Protein AF-A0A7Z9MWR9-F1 (afdb_monomer_lite)

Radius of gyration: 14.29 Å; chains: 1; bounding box: 35×38×29 Å

Sequence (69 aa):
MRSRHMNLVEITPDNHDITLNIAYATTDNFTGAPVYRRSACYLHKKAEKCLKKASRYAKKLGYRFKIYD

Foldseek 3Di:
DDPPPQQKDWDDCVVQVAAEAQCLCACNDPVSHRPDVDRIDIDRPVVSVVSSVVQVVLVVVVHHYYDHD

Structure (mmCIF, N/CA/C/O backbone):
data_AF-A0A7Z9MWR9-F1
#
_entry.id   AF-A0A7Z9MWR9-F1
#
loop_
_atom_site.group_PDB
_atom_site.id
_atom_site.type_symbol
_atom_site.label_atom_id
_atom_site.label_alt_id
_atom_site.label_comp_id
_atom_site.label_asym_id
_atom_site.label_entity_id
_atom_site.label_seq_id
_atom_site.pdbx_PDB_ins_code
_atom_site.Cartn_x
_atom_site.Cartn_y
_atom_site.Cartn_z
_atom_site.occupancy
_atom_site.B_iso_or_equiv
_atom_site.auth_seq_id
_atom_site.auth_comp_id
_atom_site.auth_asym_id
_atom_site.auth_atom_id
_atom_site.pdbx_PDB_model_num
ATOM 1 N N . MET A 1 1 ? 18.444 27.229 0.434 1.00 40.53 1 MET A N 1
ATOM 2 C CA . MET A 1 1 ? 18.150 25.859 -0.050 1.00 40.53 1 MET A CA 1
ATOM 3 C C . MET A 1 1 ? 17.175 25.196 0.923 1.00 40.53 1 MET A C 1
ATOM 5 O O . MET A 1 1 ? 17.578 24.832 2.018 1.00 40.53 1 MET A O 1
ATOM 9 N N . ARG A 1 2 ? 15.874 25.115 0.611 1.00 47.88 2 ARG A N 1
ATOM 10 C CA . ARG A 1 2 ? 14.933 24.359 1.458 1.00 47.88 2 ARG A CA 1
ATOM 11 C C . ARG A 1 2 ? 15.126 22.874 1.159 1.00 47.88 2 ARG A C 1
ATOM 13 O O . ARG A 1 2 ? 14.804 22.442 0.057 1.00 47.88 2 ARG A O 1
ATOM 20 N N . SER A 1 3 ? 15.643 22.113 2.119 1.00 52.09 3 SER A N 1
ATOM 21 C CA . SER A 1 3 ? 15.616 20.650 2.064 1.00 52.09 3 SER A CA 1
ATOM 22 C C . SER A 1 3 ? 14.151 20.208 1.957 1.00 52.09 3 SER A C 1
ATOM 24 O O . SER A 1 3 ? 13.399 20.311 2.931 1.00 52.09 3 SER A O 1
ATOM 26 N N . ARG A 1 4 ? 13.704 19.802 0.756 1.00 59.78 4 ARG A N 1
ATOM 27 C CA . ARG A 1 4 ? 12.407 19.135 0.563 1.00 59.78 4 ARG A CA 1
ATOM 28 C C . ARG A 1 4 ? 12.508 17.816 1.319 1.00 59.78 4 ARG A C 1
ATOM 30 O O . ARG A 1 4 ? 12.977 16.831 0.768 1.00 59.78 4 ARG A O 1
ATOM 37 N N . HIS A 1 5 ? 12.120 17.815 2.592 1.00 63.88 5 HIS A N 1
ATOM 38 C CA . HIS A 1 5 ? 12.043 16.594 3.382 1.00 63.88 5 HIS A CA 1
ATOM 39 C C . HIS A 1 5 ? 11.073 15.649 2.674 1.00 63.88 5 HIS A C 1
ATOM 41 O O . HIS A 1 5 ? 9.858 15.865 2.690 1.00 63.88 5 HIS A O 1
ATOM 47 N N . MET A 1 6 ? 11.618 14.631 2.007 1.00 68.38 6 MET A N 1
ATOM 48 C CA . MET A 1 6 ? 10.841 13.547 1.426 1.00 68.38 6 MET A CA 1
ATOM 49 C C . MET A 1 6 ? 10.271 12.728 2.577 1.00 68.38 6 MET A C 1
ATOM 51 O O . MET A 1 6 ? 10.896 11.808 3.089 1.00 68.38 6 MET A O 1
ATOM 55 N N . ASN A 1 7 ? 9.085 13.132 3.026 1.00 90.56 7 ASN A N 1
ATOM 56 C CA . ASN A 1 7 ? 8.368 12.550 4.155 1.00 90.56 7 ASN A CA 1
ATOM 57 C C . ASN A 1 7 ? 7.679 11.253 3.700 1.00 90.56 7 ASN A C 1
ATOM 59 O O . ASN A 1 7 ? 6.448 11.165 3.669 1.00 90.56 7 ASN A O 1
ATOM 63 N N . LEU A 1 8 ? 8.484 10.300 3.238 1.00 95.00 8 LEU A N 1
ATOM 64 C CA . LEU A 1 8 ? 8.038 8.978 2.834 1.00 95.00 8 LEU A CA 1
ATOM 65 C C . LEU A 1 8 ? 7.953 8.075 4.060 1.00 95.00 8 LEU A C 1
ATOM 67 O O . LEU A 1 8 ? 8.804 8.120 4.947 1.00 95.00 8 LEU A O 1
ATOM 71 N N . VAL A 1 9 ? 6.902 7.271 4.101 1.00 96.06 9 VAL A N 1
ATOM 72 C CA . VAL A 1 9 ? 6.662 6.261 5.126 1.00 96.06 9 VAL A CA 1
ATOM 73 C C . VAL A 1 9 ? 6.567 4.922 4.419 1.00 96.06 9 VAL A C 1
ATOM 75 O O . VAL A 1 9 ? 5.839 4.803 3.432 1.00 96.06 9 VAL A O 1
ATOM 78 N N . GLU A 1 10 ? 7.316 3.939 4.911 1.00 96.12 10 GLU A N 1
ATOM 79 C CA .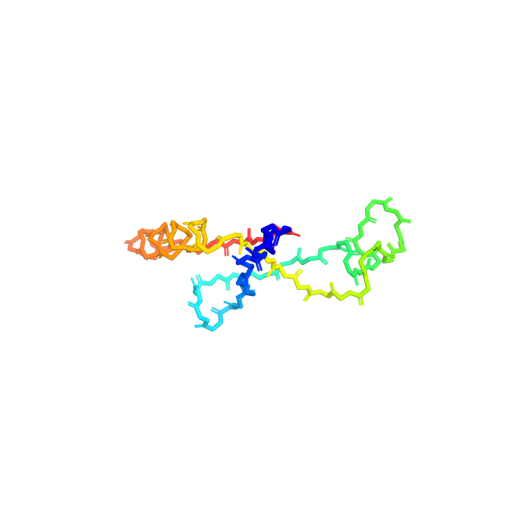 GLU A 1 10 ? 7.218 2.569 4.418 1.00 96.12 10 GLU A CA 1
ATOM 80 C C . GLU A 1 10 ? 5.880 1.961 4.835 1.00 96.12 10 GLU A C 1
ATOM 82 O O . GLU A 1 10 ? 5.488 2.013 6.007 1.00 96.12 10 GLU A O 1
ATOM 87 N N . ILE A 1 11 ? 5.179 1.378 3.870 1.00 97.31 11 ILE A N 1
ATOM 88 C CA . ILE A 1 11 ? 3.932 0.668 4.109 1.00 97.31 11 ILE A CA 1
ATOM 89 C C . ILE A 1 11 ? 4.263 -0.797 4.348 1.00 97.31 11 ILE A C 1
ATOM 91 O O . ILE A 1 11 ? 4.786 -1.472 3.471 1.00 97.31 11 ILE A O 1
ATOM 95 N N . THR A 1 12 ? 3.942 -1.290 5.541 1.00 96.62 12 THR A N 1
ATOM 96 C CA . THR A 1 12 ? 4.126 -2.693 5.930 1.00 96.62 12 THR A CA 1
ATOM 97 C C . THR A 1 12 ? 2.791 -3.337 6.313 1.00 96.62 12 THR A C 1
ATOM 99 O O . THR A 1 12 ? 1.915 -2.626 6.828 1.00 96.62 12 THR A O 1
ATOM 102 N N . PRO A 1 13 ? 2.627 -4.661 6.116 1.00 95.88 13 PRO A N 1
ATOM 103 C CA . PRO A 1 13 ? 1.439 -5.394 6.554 1.00 95.88 13 PRO A CA 1
ATOM 104 C C . PRO A 1 13 ? 1.106 -5.162 8.032 1.00 95.88 13 PRO A C 1
ATOM 106 O O . PRO A 1 13 ? -0.027 -4.803 8.352 1.00 95.88 13 PRO A O 1
ATOM 109 N N . ASP A 1 14 ? 2.113 -5.253 8.904 1.00 91.88 14 ASP A N 1
ATOM 110 C CA . ASP A 1 14 ? 1.946 -5.164 10.360 1.00 91.88 14 ASP A CA 1
ATOM 111 C C . ASP A 1 14 ? 1.405 -3.802 10.814 1.00 91.88 14 ASP A C 1
ATOM 113 O O . ASP A 1 14 ? 0.537 -3.720 11.680 1.00 91.88 14 ASP A O 1
ATOM 117 N N . ASN A 1 15 ? 1.875 -2.714 10.195 1.00 92.50 15 ASN A N 1
ATOM 118 C CA . ASN A 1 15 ? 1.530 -1.356 10.625 1.00 92.50 15 ASN A CA 1
ATOM 119 C C . ASN A 1 15 ? 0.268 -0.792 9.954 1.00 92.50 15 ASN A C 1
ATOM 121 O O . ASN A 1 15 ? -0.212 0.274 10.359 1.00 92.50 15 ASN A O 1
ATOM 125 N N . HIS A 1 16 ? -0.243 -1.452 8.911 1.00 96.44 16 HIS A N 1
ATOM 126 C CA . HIS A 1 16 ? -1.312 -0.905 8.067 1.00 96.44 16 HIS A CA 1
ATOM 127 C C . HIS A 1 16 ? -2.503 -1.849 7.872 1.00 96.44 16 HIS A C 1
ATOM 129 O O . HIS A 1 16 ? -3.523 -1.393 7.352 1.00 96.44 16 HIS A O 1
ATOM 135 N N . ASP A 1 17 ? -2.415 -3.110 8.314 1.00 95.62 17 ASP A N 1
ATOM 136 C CA . ASP A 1 17 ? -3.441 -4.144 8.102 1.00 95.62 17 ASP A CA 1
ATOM 137 C C . ASP A 1 17 ? -3.769 -4.305 6.607 1.00 95.62 17 ASP A C 1
ATOM 139 O O . ASP A 1 17 ? -4.902 -4.161 6.152 1.00 95.62 17 ASP A O 1
ATOM 143 N N . ILE A 1 18 ? -2.717 -4.512 5.815 1.00 96.44 18 ILE A N 1
ATOM 144 C CA . ILE A 1 18 ? -2.757 -4.642 4.353 1.00 96.44 18 ILE A CA 1
ATOM 145 C C . ILE A 1 18 ? -1.944 -5.857 3.908 1.00 96.44 18 ILE A C 1
ATOM 147 O O . ILE A 1 18 ? -1.200 -6.447 4.687 1.00 96.44 18 ILE A O 1
ATOM 151 N N . THR A 1 19 ? -2.063 -6.221 2.635 1.00 97.19 19 THR A N 1
ATOM 152 C CA . THR A 1 19 ? -1.163 -7.174 1.967 1.00 97.19 19 THR A CA 1
ATOM 153 C C . THR A 1 19 ? -0.366 -6.462 0.883 1.00 97.19 19 THR A C 1
ATOM 155 O O . THR A 1 19 ? -0.888 -5.558 0.230 1.00 97.19 19 THR A O 1
ATOM 158 N N . LEU A 1 20 ? 0.892 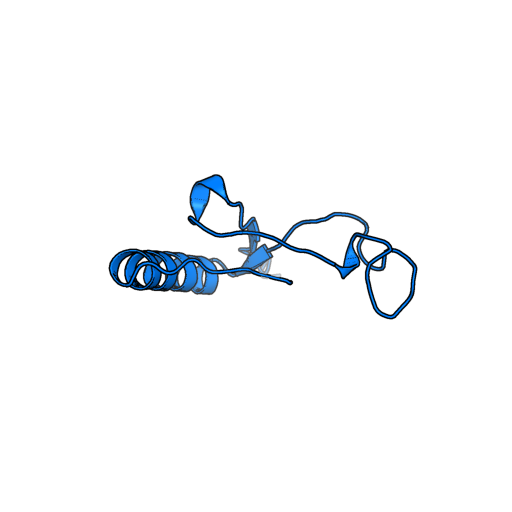-6.861 0.695 1.00 96.69 20 LEU A N 1
ATOM 159 C CA . LEU A 1 20 ? 1.758 -6.344 -0.363 1.00 96.69 20 LEU A CA 1
ATOM 160 C C . LEU A 1 20 ? 1.979 -7.422 -1.420 1.00 96.69 20 LEU A C 1
ATOM 162 O O . LEU A 1 20 ? 2.237 -8.576 -1.083 1.00 96.69 20 LEU A O 1
ATOM 166 N N . ASN A 1 21 ? 1.901 -7.030 -2.686 1.00 96.50 21 ASN A N 1
ATOM 167 C CA . ASN A 1 21 ? 2.304 -7.844 -3.823 1.00 96.50 21 ASN A CA 1
ATOM 168 C C . ASN A 1 21 ? 3.052 -6.981 -4.840 1.00 96.50 21 ASN A C 1
ATOM 170 O O . ASN A 1 21 ? 2.491 -6.591 -5.863 1.00 96.50 21 ASN A O 1
ATOM 174 N N . ILE A 1 22 ? 4.307 -6.664 -4.531 1.00 96.44 22 ILE A N 1
ATOM 175 C CA . ILE A 1 22 ? 5.145 -5.784 -5.351 1.00 96.44 22 ILE A CA 1
ATOM 176 C C . ILE A 1 22 ? 5.728 -6.586 -6.520 1.00 96.44 22 ILE A C 1
ATOM 178 O O . ILE A 1 22 ? 6.899 -6.968 -6.515 1.00 96.44 22 ILE A O 1
ATOM 182 N N . ALA A 1 23 ? 4.884 -6.874 -7.513 1.00 96.19 23 ALA A N 1
ATOM 183 C CA . ALA A 1 23 ? 5.203 -7.706 -8.678 1.00 96.19 23 ALA A CA 1
ATOM 184 C C . ALA A 1 23 ? 6.485 -7.250 -9.396 1.00 96.19 23 ALA A C 1
ATOM 186 O O . ALA A 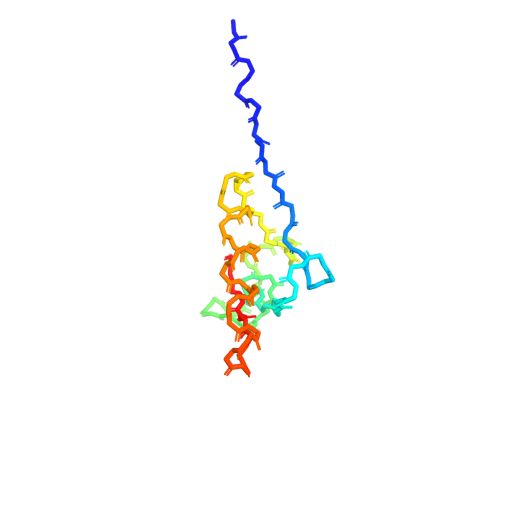1 23 ? 7.314 -8.069 -9.795 1.00 96.19 23 ALA A O 1
ATOM 187 N N . TYR A 1 24 ? 6.704 -5.934 -9.467 1.00 95.00 24 TYR A N 1
ATOM 188 C CA . TYR A 1 24 ? 7.888 -5.325 -10.075 1.00 95.00 24 TYR A CA 1
ATOM 189 C C . TYR A 1 24 ? 9.206 -5.649 -9.368 1.00 95.00 24 TYR A C 1
ATOM 191 O O . TYR A 1 24 ? 10.260 -5.464 -9.967 1.00 95.00 24 TYR A O 1
ATOM 199 N N . ALA A 1 25 ? 9.190 -6.155 -8.136 1.00 95.88 25 ALA A N 1
ATOM 200 C CA . ALA A 1 25 ? 10.389 -6.644 -7.455 1.00 95.88 25 ALA A CA 1
ATOM 201 C C . ALA A 1 25 ? 10.670 -8.140 -7.715 1.00 95.88 25 ALA A C 1
ATOM 203 O O . ALA A 1 25 ? 11.575 -8.709 -7.109 1.00 95.88 25 ALA A O 1
ATOM 204 N N . THR A 1 26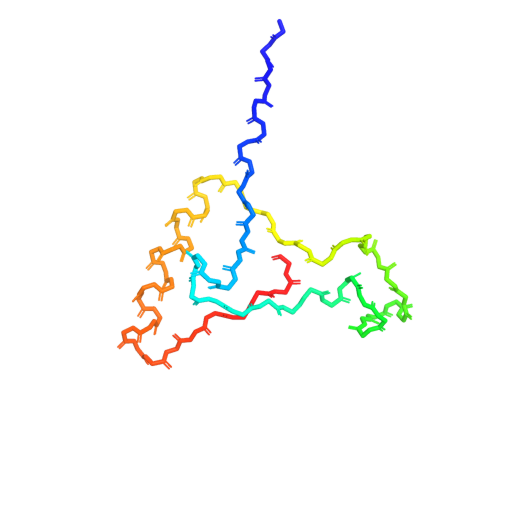 ? 9.892 -8.790 -8.584 1.00 94.94 26 THR A N 1
ATOM 205 C CA . THR A 1 26 ? 9.963 -10.233 -8.875 1.00 94.94 26 THR A CA 1
ATOM 206 C C . THR A 1 26 ? 9.994 -10.481 -10.383 1.00 94.94 26 THR A C 1
ATOM 208 O O . THR A 1 26 ? 9.892 -9.538 -11.157 1.00 94.94 26 THR A O 1
ATOM 211 N N . THR A 1 27 ? 10.117 -11.732 -10.826 1.00 96.50 27 THR A N 1
ATOM 212 C CA . THR A 1 27 ? 9.949 -12.113 -12.242 1.00 96.50 27 THR A CA 1
ATOM 213 C C . THR A 1 27 ? 8.481 -12.261 -12.657 1.00 96.50 27 THR A C 1
ATOM 215 O O . THR A 1 27 ? 8.202 -12.347 -13.849 1.00 96.50 27 THR A O 1
ATOM 218 N N . ASP A 1 28 ? 7.541 -12.261 -11.705 1.00 95.44 28 ASP A N 1
ATOM 219 C CA . ASP A 1 28 ? 6.093 -12.325 -11.949 1.00 95.44 28 ASP A CA 1
ATOM 220 C C . ASP A 1 28 ? 5.542 -10.936 -12.308 1.00 95.44 28 ASP A C 1
ATOM 222 O O . ASP A 1 28 ? 4.741 -10.329 -11.598 1.00 95.44 28 ASP A O 1
ATOM 226 N N . ASN A 1 29 ? 6.061 -10.370 -13.395 1.00 95.25 29 ASN A N 1
ATOM 227 C CA . ASN A 1 29 ? 5.576 -9.130 -13.985 1.00 95.25 29 ASN A CA 1
ATOM 228 C C . ASN A 1 29 ? 5.748 -9.169 -15.512 1.00 95.25 29 ASN A C 1
ATOM 230 O O . ASN A 1 29 ? 6.416 -10.048 -16.052 1.00 95.25 29 ASN A O 1
ATOM 234 N N . PHE A 1 30 ? 5.174 -8.195 -16.219 1.00 95.19 30 PHE A N 1
ATOM 235 C CA . PHE A 1 30 ? 5.132 -8.185 -17.687 1.00 95.19 30 PHE A CA 1
ATOM 236 C C . PHE A 1 30 ? 6.511 -8.154 -18.377 1.00 95.19 30 PHE A C 1
ATOM 238 O O . PHE A 1 30 ? 6.595 -8.458 -19.564 1.00 95.19 30 PHE A O 1
ATOM 245 N N . THR A 1 31 ? 7.583 -7.787 -17.667 1.00 97.00 31 THR A N 1
ATOM 246 C CA . THR A 1 31 ? 8.953 -7.782 -18.207 1.00 97.00 31 THR A CA 1
ATOM 247 C C . THR A 1 31 ? 9.673 -9.125 -18.047 1.00 97.00 31 THR A C 1
ATOM 249 O O . THR A 1 31 ? 10.735 -9.314 -18.635 1.00 97.00 31 THR A O 1
ATOM 252 N N . GLY A 1 32 ? 9.144 -10.048 -17.235 1.00 97.12 32 GLY A N 1
ATOM 253 C CA . GLY A 1 32 ? 9.809 -11.311 -16.892 1.00 97.12 32 GLY A CA 1
ATOM 254 C C . GLY A 1 32 ? 11.075 -11.161 -16.034 1.00 97.12 32 GLY A C 1
ATOM 255 O O . GLY A 1 32 ? 11.719 -12.161 -15.720 1.00 97.12 32 GLY A O 1
ATOM 256 N N . ALA A 1 33 ? 11.437 -9.940 -15.630 1.00 96.81 33 ALA A N 1
ATOM 257 C CA . ALA A 1 33 ? 12.608 -9.637 -14.812 1.00 96.81 33 ALA A CA 1
ATOM 258 C C . ALA A 1 33 ? 12.274 -8.590 -13.727 1.00 96.81 33 ALA A C 1
ATOM 260 O O . ALA A 1 33 ? 11.366 -7.780 -13.910 1.00 96.81 33 ALA A O 1
ATOM 261 N N . PRO A 1 34 ? 12.980 -8.555 -12.583 1.00 96.94 34 PRO A N 1
ATOM 262 C CA . PRO A 1 34 ? 12.759 -7.519 -11.577 1.00 96.94 34 PRO A CA 1
ATOM 263 C C . PRO A 1 34 ? 13.090 -6.116 -12.109 1.00 96.94 34 PRO A C 1
ATOM 265 O O . PRO A 1 34 ? 14.203 -5.852 -12.562 1.00 96.94 34 PRO A O 1
ATOM 268 N N . VAL A 1 35 ? 12.129 -5.202 -11.993 1.00 96.19 35 VAL A N 1
ATOM 269 C CA . VAL A 1 35 ? 12.285 -3.767 -12.279 1.00 96.19 35 VAL A CA 1
ATOM 270 C C . VAL A 1 35 ? 12.748 -3.022 -11.021 1.00 96.19 35 VAL A C 1
ATOM 272 O O . VAL A 1 35 ? 13.601 -2.136 -11.082 1.00 96.19 35 VAL A O 1
ATOM 275 N N . TYR A 1 36 ? 12.215 -3.391 -9.855 1.00 94.38 36 TYR A N 1
ATOM 276 C CA . TYR A 1 36 ? 12.606 -2.839 -8.561 1.00 94.38 36 TYR A CA 1
ATOM 277 C C . TYR A 1 36 ? 13.691 -3.683 -7.903 1.00 94.38 36 TYR A C 1
ATOM 279 O O . TYR A 1 36 ? 13.626 -4.908 -7.870 1.00 94.38 36 TYR A O 1
ATOM 287 N N . ARG A 1 37 ? 14.660 -3.004 -7.276 1.00 93.94 37 ARG A N 1
ATOM 288 C CA . ARG A 1 37 ? 15.713 -3.661 -6.481 1.00 93.94 37 ARG A CA 1
ATOM 289 C C . ARG A 1 37 ? 15.214 -4.189 -5.136 1.00 93.94 37 ARG A C 1
ATOM 291 O O . ARG A 1 37 ? 15.842 -5.070 -4.563 1.00 93.94 37 ARG A O 1
ATOM 298 N N . ARG A 1 38 ? 14.133 -3.616 -4.599 1.00 93.56 38 ARG A N 1
ATOM 299 C CA . ARG A 1 38 ? 13.558 -3.977 -3.298 1.00 93.56 38 ARG A CA 1
ATOM 300 C C . ARG A 1 38 ? 12.041 -4.058 -3.413 1.00 93.56 38 ARG A C 1
ATOM 302 O O . ARG A 1 38 ? 11.420 -3.175 -3.993 1.00 93.56 38 ARG A O 1
ATOM 309 N N . SER A 1 39 ? 11.464 -5.083 -2.793 1.00 94.25 39 SER A N 1
ATOM 310 C CA . SER A 1 39 ? 10.017 -5.235 -2.619 1.00 94.25 39 SER A CA 1
ATOM 311 C C . SER A 1 39 ? 9.539 -4.365 -1.452 1.00 94.25 39 SER A C 1
ATOM 313 O O . SER A 1 39 ? 9.409 -4.836 -0.324 1.00 94.25 39 SER A O 1
ATOM 315 N N . ALA A 1 40 ? 9.390 -3.060 -1.686 1.00 93.88 40 ALA A N 1
ATOM 316 C CA . ALA A 1 40 ? 8.926 -2.109 -0.678 1.00 93.88 40 ALA A CA 1
ATOM 317 C C . ALA A 1 40 ? 8.001 -1.058 -1.298 1.00 93.88 40 ALA A C 1
ATOM 319 O O . ALA A 1 40 ? 8.229 -0.615 -2.420 1.00 93.88 40 ALA A O 1
ATOM 320 N N . CYS A 1 41 ? 6.989 -0.650 -0.533 1.00 95.50 41 CYS A N 1
ATOM 321 C CA . CYS A 1 41 ? 6.015 0.377 -0.8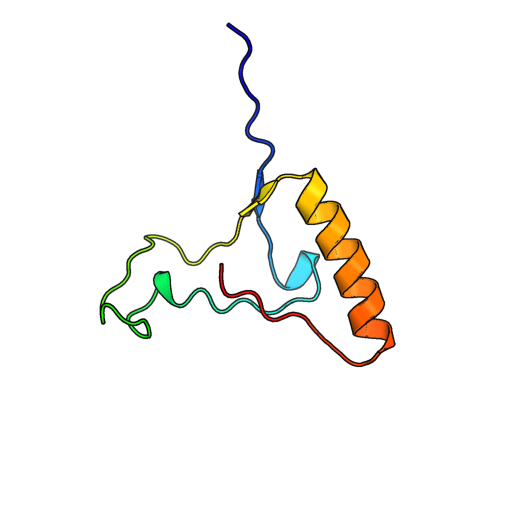97 1.00 95.50 41 CYS A CA 1
ATOM 322 C C . CYS A 1 41 ? 6.212 1.594 0.012 1.00 95.50 41 CYS A C 1
ATOM 324 O O . CYS A 1 41 ? 6.32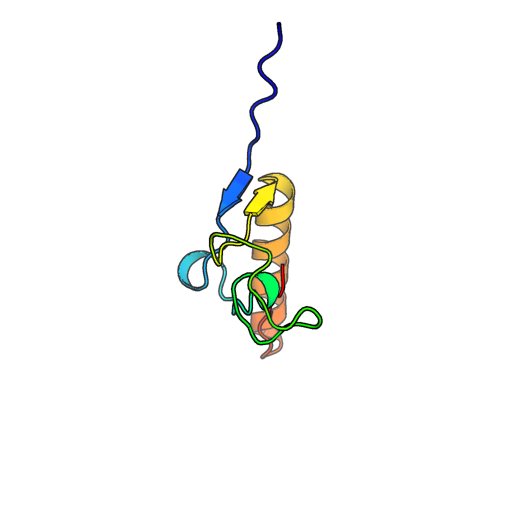5 1.454 1.235 1.00 95.50 41 CYS A O 1
ATOM 326 N N . TYR A 1 42 ? 6.234 2.790 -0.574 1.00 95.44 42 TYR A N 1
ATOM 327 C CA . TYR A 1 42 ? 6.399 4.040 0.161 1.00 95.44 42 TYR A CA 1
ATOM 328 C C . TYR A 1 42 ? 5.314 5.034 -0.220 1.00 95.44 42 TYR A C 1
ATOM 330 O O . TYR A 1 42 ? 5.112 5.339 -1.392 1.00 95.44 42 TYR A O 1
ATOM 338 N N . LEU A 1 43 ? 4.673 5.626 0.785 1.00 96.50 43 LEU A N 1
ATOM 339 C CA . LEU A 1 43 ? 3.722 6.713 0.579 1.00 96.50 43 LEU A CA 1
ATOM 340 C C . LEU A 1 43 ? 4.199 7.989 1.250 1.00 96.50 43 LEU A C 1
ATOM 342 O O . LEU A 1 43 ? 4.835 7.977 2.303 1.00 96.50 43 LEU A O 1
ATOM 346 N N . HIS A 1 44 ? 3.808 9.129 0.685 1.00 96.38 44 HIS A N 1
ATOM 347 C CA . HIS A 1 44 ? 3.912 10.391 1.402 1.00 96.38 44 HIS A CA 1
ATOM 348 C C . HIS A 1 44 ? 3.110 10.316 2.714 1.00 96.38 44 HIS A C 1
ATOM 350 O O . HIS A 1 44 ? 1.979 9.831 2.730 1.00 96.38 44 HIS A O 1
ATOM 356 N N . LYS A 1 45 ? 3.633 10.887 3.803 1.00 95.69 45 LYS A N 1
ATOM 357 C CA . LYS A 1 45 ? 3.041 10.833 5.154 1.00 95.69 45 LYS A CA 1
ATOM 358 C C . LYS A 1 45 ? 1.555 11.210 5.224 1.00 95.69 45 LYS A C 1
ATOM 360 O O . LYS A 1 45 ? 0.818 10.697 6.056 1.00 95.69 45 LYS A O 1
ATOM 365 N N . LYS A 1 46 ? 1.083 12.132 4.375 1.00 95.75 46 LYS A N 1
ATOM 366 C CA . LYS A 1 46 ? -0.357 12.461 4.298 1.00 95.75 46 LYS A CA 1
ATOM 367 C C . LYS A 1 46 ? -1.185 11.325 3.681 1.00 95.75 46 LYS A C 1
ATOM 369 O O . LYS A 1 46 ? -2.272 11.052 4.174 1.00 95.75 46 LYS A O 1
ATOM 374 N N . ALA A 1 47 ? -0.671 10.675 2.639 1.00 96.62 47 ALA A N 1
ATOM 375 C CA . ALA A 1 47 ? -1.328 9.546 1.988 1.00 96.62 47 ALA A CA 1
ATOM 376 C C . ALA A 1 47 ? -1.330 8.306 2.893 1.00 96.62 47 ALA A C 1
ATOM 378 O O . ALA A 1 47 ? -2.364 7.660 3.014 1.00 96.62 47 ALA A O 1
ATOM 379 N N . GLU A 1 48 ? -0.239 8.043 3.617 1.00 97.38 48 GLU A N 1
ATOM 380 C CA . GLU A 1 48 ? -0.177 6.966 4.617 1.00 97.38 48 GLU A CA 1
ATOM 381 C C . GLU A 1 48 ? -1.279 7.104 5.688 1.00 97.38 48 GLU A C 1
ATOM 383 O O . GLU A 1 48 ? -1.994 6.142 5.981 1.00 97.38 48 GLU A O 1
ATOM 388 N N . LYS A 1 49 ? -1.518 8.320 6.198 1.00 97.38 49 LYS A N 1
ATOM 389 C CA . LYS A 1 49 ? -2.613 8.577 7.150 1.00 97.38 49 LYS A CA 1
ATOM 390 C C . LYS A 1 49 ? -3.987 8.265 6.556 1.00 97.38 49 LYS A C 1
ATOM 392 O O . LYS A 1 49 ? -4.850 7.716 7.249 1.00 97.38 49 LYS A O 1
ATOM 397 N N . CYS A 1 50 ? -4.199 8.619 5.289 1.00 98.19 50 CYS A N 1
ATOM 398 C CA . CYS A 1 50 ? -5.430 8.302 4.571 1.00 98.19 50 CYS A CA 1
ATOM 399 C C . CYS A 1 50 ? -5.581 6.789 4.366 1.00 98.19 50 CYS A C 1
ATOM 401 O O . CYS A 1 50 ? -6.660 6.262 4.633 1.00 98.19 50 CYS A O 1
ATOM 403 N N . LEU A 1 51 ? -4.505 6.086 3.997 1.00 98.12 51 LEU A N 1
ATOM 404 C CA . LEU A 1 51 ? -4.489 4.630 3.856 1.00 98.12 51 LEU A CA 1
ATOM 405 C C . LEU A 1 51 ? -4.866 3.946 5.173 1.00 98.12 51 LEU A C 1
ATOM 407 O O . LEU A 1 51 ? -5.755 3.101 5.183 1.00 98.12 51 LEU A O 1
ATOM 411 N N . LYS A 1 52 ? -4.284 4.362 6.305 1.00 97.81 52 LYS A N 1
ATOM 412 C CA . LYS A 1 52 ? -4.664 3.827 7.624 1.00 97.81 52 LYS A CA 1
ATOM 413 C C . LYS A 1 52 ? -6.146 4.029 7.925 1.00 97.81 52 LYS A C 1
ATOM 415 O O . LYS A 1 52 ? -6.784 3.151 8.500 1.00 97.81 52 LYS A O 1
ATOM 420 N N . LYS A 1 53 ? -6.712 5.185 7.564 1.00 98.19 53 LYS A N 1
ATOM 421 C CA . LYS A 1 53 ? -8.147 5.454 7.743 1.00 98.19 53 LYS A CA 1
ATOM 422 C C . LYS A 1 53 ? -8.998 4.540 6.860 1.00 98.19 53 LYS A C 1
ATOM 424 O O . LYS A 1 53 ? -9.938 3.939 7.371 1.00 98.19 53 LYS A O 1
ATOM 429 N N . ALA A 1 54 ? -8.644 4.408 5.584 1.00 98.31 54 ALA A N 1
ATOM 430 C CA . ALA A 1 54 ? -9.328 3.525 4.649 1.00 98.31 54 ALA A CA 1
ATOM 431 C C . ALA A 1 54 ? -9.254 2.059 5.099 1.00 98.31 54 ALA A C 1
ATOM 433 O O . ALA A 1 54 ? -10.285 1.396 5.148 1.00 98.31 54 ALA A O 1
ATOM 434 N N . SER A 1 55 ? -8.073 1.578 5.501 1.00 97.94 55 SER A N 1
ATOM 435 C CA . SER A 1 55 ? -7.856 0.209 5.991 1.00 97.94 55 SER A CA 1
ATOM 436 C C . SER A 1 55 ? -8.768 -0.118 7.178 1.00 97.94 55 SER A C 1
ATOM 438 O O . SER A 1 55 ? -9.485 -1.118 7.161 1.00 97.94 55 SER A O 1
ATOM 440 N N . ARG A 1 56 ? -8.884 0.800 8.151 1.00 97.44 56 ARG A N 1
ATOM 441 C CA . ARG A 1 56 ? -9.830 0.642 9.271 1.00 97.44 56 ARG A CA 1
ATOM 442 C C . ARG A 1 56 ? -11.289 0.526 8.826 1.00 97.44 56 ARG A C 1
ATOM 444 O O . ARG A 1 56 ? -12.056 -0.162 9.492 1.00 97.44 56 ARG A O 1
ATOM 451 N N . TYR A 1 57 ? -11.698 1.212 7.760 1.00 98.25 57 TYR A N 1
ATOM 452 C CA . TYR A 1 57 ? -13.061 1.093 7.235 1.00 98.25 57 TYR A CA 1
ATOM 453 C C . TYR A 1 57 ? -13.265 -0.199 6.451 1.00 98.25 57 TYR A C 1
ATOM 455 O O . TYR A 1 57 ? -14.265 -0.872 6.679 1.00 98.25 57 TYR A O 1
ATOM 463 N N . ALA A 1 58 ? -12.307 -0.586 5.607 1.00 98.00 58 ALA A N 1
ATOM 464 C CA . ALA A 1 58 ? -12.344 -1.854 4.883 1.00 98.00 58 ALA A CA 1
ATOM 465 C C . ALA A 1 58 ? -12.475 -3.038 5.851 1.00 98.00 58 ALA A C 1
ATOM 467 O O . ALA A 1 58 ? -13.349 -3.882 5.669 1.00 98.00 58 ALA A O 1
ATOM 468 N N . LYS A 1 59 ? -11.712 -3.025 6.952 1.00 97.06 59 LYS A N 1
ATOM 469 C CA . LYS A 1 59 ? -11.783 -4.058 7.992 1.00 97.06 59 LYS A CA 1
ATOM 470 C C . LYS A 1 59 ? -13.185 -4.217 8.582 1.00 97.06 59 LYS A C 1
ATOM 472 O O . LYS A 1 59 ? -13.645 -5.338 8.764 1.00 97.06 59 LYS A O 1
ATOM 477 N N . LYS A 1 60 ? -13.886 -3.109 8.855 1.00 97.88 60 LYS A N 1
ATOM 478 C CA . LYS A 1 60 ? -15.270 -3.139 9.374 1.00 97.88 60 LYS A CA 1
ATOM 479 C C . LYS A 1 60 ? -16.261 -3.770 8.397 1.00 97.88 60 LYS A C 1
ATOM 481 O O . LYS A 1 60 ? -17.310 -4.231 8.823 1.00 97.88 60 LYS A O 1
ATOM 486 N N . LEU A 1 61 ? -15.925 -3.777 7.111 1.00 98.19 61 LEU A N 1
ATOM 487 C CA . LEU A 1 61 ? -16.710 -4.391 6.046 1.00 98.19 61 LEU A CA 1
ATOM 488 C C . LEU A 1 61 ? -16.260 -5.831 5.733 1.00 98.19 61 LEU A C 1
ATOM 490 O O . LEU A 1 61 ? -16.793 -6.435 4.812 1.00 98.19 61 LEU A O 1
ATOM 494 N N . GLY A 1 62 ? -15.279 -6.378 6.462 1.00 97.75 62 GLY A N 1
ATOM 495 C CA . GLY A 1 62 ? -14.717 -7.706 6.191 1.00 97.75 62 GLY A CA 1
ATOM 496 C C . GLY A 1 62 ? -13.696 -7.741 5.048 1.00 97.75 62 GLY A C 1
ATOM 497 O O . GLY A 1 62 ? -13.357 -8.820 4.570 1.00 97.75 62 GLY A O 1
ATOM 498 N N . TYR A 1 63 ? -13.185 -6.584 4.616 1.00 98.12 63 TYR A N 1
ATOM 499 C CA . TYR A 1 63 ? -12.215 -6.468 3.526 1.00 98.12 63 TYR A CA 1
ATOM 500 C C . TYR A 1 63 ? -10.827 -6.045 4.006 1.00 98.12 63 TYR A C 1
ATOM 502 O O . TYR A 1 63 ? -10.658 -5.412 5.049 1.00 98.12 63 TYR A O 1
ATOM 510 N N . ARG A 1 64 ? -9.825 -6.339 3.174 1.00 97.56 64 ARG A N 1
ATOM 511 C CA . ARG A 1 64 ? -8.436 -5.915 3.359 1.00 97.56 64 ARG A CA 1
ATOM 512 C C . ARG A 1 64 ? -7.851 -5.430 2.036 1.00 97.56 64 ARG A C 1
ATOM 514 O O . ARG A 1 64 ? -8.129 -6.013 0.992 1.00 97.56 64 ARG A O 1
ATOM 521 N N . PHE A 1 65 ? -7.023 -4.387 2.077 1.00 98.00 65 PHE A N 1
ATOM 522 C CA . PHE A 1 65 ? -6.343 -3.902 0.876 1.00 98.00 65 PHE A CA 1
ATOM 523 C C . PHE A 1 65 ? -5.188 -4.823 0.470 1.00 98.00 65 PHE A C 1
ATOM 525 O O . PHE A 1 65 ? -4.424 -5.306 1.312 1.00 98.00 65 PHE A O 1
ATOM 532 N N . LYS A 1 66 ? -5.040 -5.010 -0.842 1.00 97.81 66 LYS A N 1
ATOM 533 C CA . LYS A 1 66 ? -3.850 -5.571 -1.482 1.00 97.81 66 LYS A CA 1
ATOM 534 C C . LYS A 1 66 ? -3.211 -4.480 -2.331 1.00 97.81 66 LYS A C 1
ATOM 536 O O . LYS A 1 66 ? -3.865 -3.952 -3.227 1.00 97.81 66 LYS A O 1
ATOM 541 N N . ILE A 1 67 ? -1.979 -4.114 -2.001 1.00 96.62 67 ILE A N 1
ATOM 542 C CA . ILE A 1 67 ? -1.224 -3.048 -2.664 1.00 96.62 67 ILE A CA 1
ATOM 543 C C . ILE A 1 67 ? -0.188 -3.689 -3.581 1.00 96.62 67 ILE A C 1
ATOM 545 O O . ILE A 1 67 ? 0.503 -4.624 -3.172 1.00 96.62 67 ILE A O 1
ATOM 549 N N . TYR A 1 68 ? -0.104 -3.184 -4.808 1.00 94.56 68 TYR A N 1
ATOM 550 C CA . TYR A 1 68 ? 0.813 -3.682 -5.831 1.00 94.56 68 TYR A CA 1
ATOM 551 C C . TYR A 1 68 ? 2.027 -2.768 -6.050 1.00 94.56 68 TYR A C 1
ATOM 553 O O . TYR A 1 68 ? 3.050 -3.252 -6.526 1.00 94.56 68 TYR A O 1
ATOM 561 N N . ASP A 1 69 ? 1.919 -1.488 -5.673 1.00 89.00 69 ASP A N 1
ATOM 562 C CA . ASP A 1 69 ? 2.964 -0.456 -5.739 1.00 89.00 69 ASP A CA 1
ATOM 563 C C . ASP A 1 69 ? 2.652 0.674 -4.741 1.00 89.00 69 ASP A C 1
ATOM 565 O O . ASP A 1 69 ? 1.456 1.047 -4.633 1.00 89.00 69 ASP A O 1
#

Secondary structure (DSSP, 8-state):
-------EEEE-HHHHTEEE--GGGSSSSTTSS-SSSS--EEEEHHHHHHHHHHHHHHHHTT--EEE--

pLDDT: mean 92.6, std 11.95, range [40.53, 98.31]